Protein AF-A0A3M1ZJI3-F1 (afdb_monomer_lite)

Structure (mmCIF, N/CA/C/O backbone):
data_AF-A0A3M1ZJI3-F1
#
_entry.id   AF-A0A3M1ZJI3-F1
#
loop_
_atom_site.group_PDB
_atom_site.id
_atom_site.type_symbol
_atom_site.label_atom_id
_atom_site.label_alt_id
_atom_site.label_comp_id
_atom_site.label_asym_id
_atom_site.label_entity_id
_atom_site.label_seq_id
_atom_site.pdbx_PDB_ins_code
_atom_site.Cartn_x
_atom_site.Cartn_y
_atom_site.Cartn_z
_atom_site.occupancy
_atom_site.B_iso_or_equiv
_atom_site.auth_seq_id
_atom_site.auth_comp_id
_atom_site.auth_asym_id
_atom_site.auth_atom_id
_atom_site.pdbx_PDB_model_num
ATOM 1 N N . TYR A 1 1 ? 10.872 -11.759 -7.236 1.00 90.00 1 TYR A N 1
ATOM 2 C CA . TYR A 1 1 ? 9.653 -10.984 -6.968 1.00 90.00 1 TYR A CA 1
ATOM 3 C C . TYR A 1 1 ? 9.228 -11.343 -5.563 1.00 90.00 1 TYR A C 1
ATOM 5 O O . TYR A 1 1 ? 9.046 -12.518 -5.287 1.00 90.00 1 TYR A O 1
ATOM 13 N N . THR A 1 2 ? 9.240 -10.385 -4.641 1.00 95.25 2 THR A N 1
ATOM 14 C CA . THR A 1 2 ? 8.966 -10.633 -3.219 1.00 95.25 2 THR A CA 1
ATOM 15 C C . THR A 1 2 ? 8.096 -9.520 -2.660 1.00 95.25 2 THR A C 1
ATOM 17 O O . THR A 1 2 ? 8.115 -8.396 -3.170 1.00 95.25 2 THR A O 1
ATOM 20 N N . ILE A 1 3 ? 7.362 -9.840 -1.598 1.00 97.31 3 ILE A N 1
ATOM 21 C CA 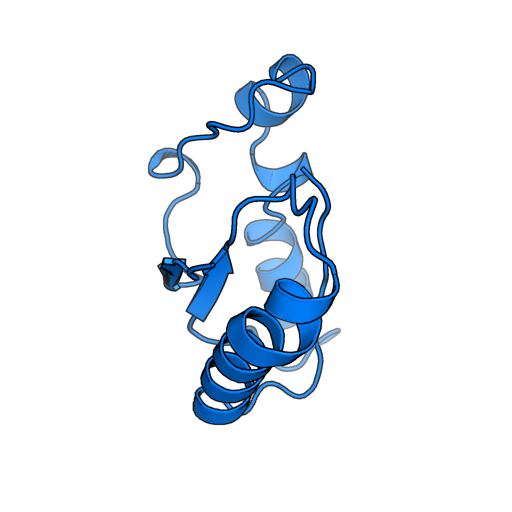. ILE A 1 3 ? 6.634 -8.869 -0.786 1.00 97.31 3 ILE A CA 1
ATOM 22 C C . ILE A 1 3 ? 7.302 -8.733 0.583 1.00 97.31 3 ILE A C 1
ATOM 24 O O . ILE A 1 3 ? 7.956 -9.653 1.075 1.00 97.31 3 ILE A O 1
ATOM 28 N N . ARG A 1 4 ? 7.131 -7.566 1.191 1.00 96.12 4 ARG A N 1
ATOM 29 C CA . ARG A 1 4 ? 7.426 -7.264 2.589 1.00 96.12 4 ARG A CA 1
ATOM 30 C C . ARG A 1 4 ? 6.120 -6.873 3.259 1.00 96.12 4 ARG A C 1
ATOM 32 O O . ARG A 1 4 ? 5.279 -6.227 2.641 1.00 96.12 4 ARG A O 1
ATOM 39 N N . THR A 1 5 ? 5.979 -7.234 4.521 1.00 97.12 5 THR A N 1
ATOM 40 C CA . THR A 1 5 ? 4.798 -6.911 5.318 1.00 97.12 5 THR A CA 1
ATOM 41 C C . THR A 1 5 ? 5.206 -6.228 6.605 1.00 97.12 5 THR A C 1
ATOM 43 O O . THR A 1 5 ? 6.211 -6.613 7.204 1.00 97.12 5 THR A O 1
ATOM 46 N N . TYR A 1 6 ? 4.422 -5.253 7.046 1.00 97.00 6 TYR A N 1
ATOM 47 C CA . TYR A 1 6 ? 4.596 -4.617 8.349 1.00 97.00 6 TYR A CA 1
ATOM 48 C C . TYR A 1 6 ? 3.234 -4.284 8.977 1.00 97.00 6 TYR A C 1
ATOM 50 O O . TYR A 1 6 ? 2.260 -4.129 8.239 1.00 97.00 6 TYR A O 1
ATOM 58 N N . PRO A 1 7 ? 3.132 -4.205 10.316 1.00 97.12 7 PRO A N 1
ATOM 59 C CA . PRO A 1 7 ? 1.877 -3.872 10.985 1.00 97.12 7 PRO A CA 1
ATOM 60 C C . PRO A 1 7 ? 1.333 -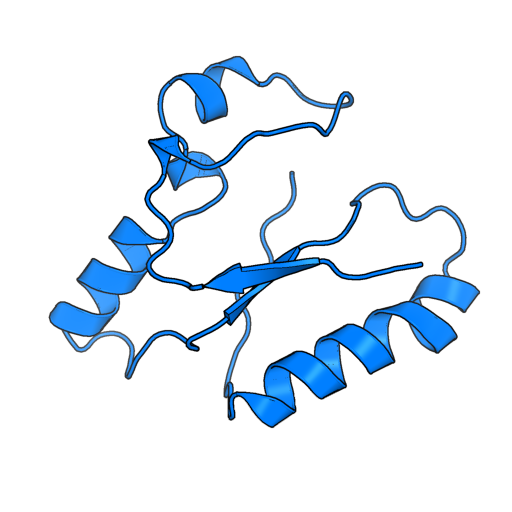2.497 10.572 1.00 97.12 7 PRO A C 1
ATOM 62 O O . PRO A 1 7 ? 2.099 -1.537 10.481 1.00 97.12 7 PRO A O 1
ATOM 65 N N . SER A 1 8 ? 0.018 -2.362 10.397 1.00 95.94 8 SER A N 1
ATOM 66 C CA . SER A 1 8 ? -0.634 -1.082 10.056 1.00 95.94 8 SER A CA 1
ATOM 67 C C . SER A 1 8 ? -0.593 -0.034 11.176 1.00 95.94 8 SER A C 1
ATOM 69 O O . SER A 1 8 ? -0.900 1.131 10.939 1.00 95.94 8 SER A O 1
ATOM 71 N N . ASN A 1 9 ? -0.158 -0.421 12.379 1.00 94.88 9 ASN A N 1
ATOM 72 C CA . ASN A 1 9 ? 0.132 0.474 13.500 1.00 94.88 9 ASN A CA 1
ATOM 73 C C . ASN A 1 9 ? 1.632 0.794 13.660 1.00 94.88 9 ASN A C 1
ATOM 75 O O . ASN A 1 9 ? 2.037 1.294 14.709 1.00 94.88 9 ASN A O 1
ATOM 79 N N . THR A 1 10 ? 2.464 0.478 12.660 1.00 95.62 10 THR A N 1
ATOM 80 C CA . THR A 1 10 ? 3.887 0.847 12.682 1.00 95.62 10 THR A CA 1
ATOM 81 C C . THR A 1 10 ? 4.011 2.376 12.728 1.00 95.62 10 THR A C 1
ATOM 83 O O . THR A 1 10 ? 3.440 3.034 11.856 1.00 95.62 10 THR A O 1
ATOM 86 N N . PRO A 1 11 ? 4.743 2.952 13.703 1.00 94.44 11 PRO A N 1
ATOM 87 C CA . PRO A 1 11 ? 4.984 4.393 13.756 1.00 94.44 11 PRO A CA 1
ATOM 88 C C . PRO A 1 11 ? 5.659 4.889 12.474 1.00 94.44 11 PRO A C 1
ATOM 90 O O . PRO A 1 11 ? 6.563 4.227 11.958 1.00 94.44 11 PRO A O 1
ATOM 93 N N . LEU A 1 12 ? 5.237 6.045 11.955 1.00 93.75 12 LEU A N 1
ATOM 94 C CA . LEU A 1 12 ? 5.732 6.568 10.675 1.00 93.75 12 LEU A CA 1
ATOM 95 C C . LEU A 1 12 ? 7.240 6.848 10.717 1.00 93.75 12 LEU A C 1
ATOM 97 O O . LEU A 1 12 ? 7.939 6.605 9.739 1.00 93.75 12 LEU A O 1
ATOM 101 N N . GLU A 1 13 ? 7.757 7.270 11.868 1.00 93.31 13 GLU A N 1
ATOM 102 C CA . GLU A 1 13 ? 9.181 7.498 12.120 1.00 93.31 13 GLU A CA 1
ATOM 103 C C . GLU A 1 13 ? 10.036 6.219 12.087 1.00 93.31 13 GLU A C 1
ATOM 105 O O . GLU A 1 13 ? 11.261 6.297 11.998 1.00 93.31 13 GLU A O 1
ATOM 110 N N . ALA A 1 14 ? 9.412 5.039 12.155 1.00 94.25 14 ALA A N 1
ATOM 111 C CA . ALA A 1 14 ? 10.090 3.752 12.019 1.00 94.25 14 ALA A CA 1
ATOM 112 C C . ALA A 1 14 ? 10.170 3.274 10.557 1.00 94.25 14 ALA A C 1
ATOM 114 O O . ALA A 1 14 ? 10.754 2.221 10.285 1.00 94.25 14 ALA A O 1
ATOM 115 N N . LEU A 1 15 ? 9.578 4.017 9.615 1.00 93.75 15 LEU A N 1
ATOM 116 C CA . LEU A 1 15 ? 9.597 3.698 8.192 1.00 93.75 15 LEU A CA 1
ATOM 117 C C . LEU A 1 15 ? 10.791 4.361 7.499 1.00 93.75 15 LEU A C 1
ATOM 119 O O . LEU A 1 15 ? 11.178 5.485 7.801 1.00 93.75 15 LEU A O 1
ATOM 123 N N . ALA A 1 16 ? 11.358 3.653 6.524 1.00 92.44 16 ALA A N 1
ATOM 124 C CA . ALA A 1 16 ? 12.406 4.168 5.653 1.00 92.44 16 ALA A CA 1
ATOM 125 C C . ALA A 1 16 ? 12.007 3.980 4.185 1.00 92.44 16 ALA A C 1
ATOM 127 O O . ALA A 1 16 ? 11.455 2.942 3.805 1.00 92.44 16 ALA A O 1
ATOM 128 N N . PHE A 1 17 ? 12.335 4.968 3.353 1.00 92.75 17 PHE A N 1
ATOM 129 C CA . PHE A 1 17 ? 11.976 5.013 1.937 1.00 92.75 17 PHE A CA 1
ATOM 130 C C . PHE A 1 17 ? 13.223 4.824 1.075 1.00 92.75 17 PHE A C 1
ATOM 132 O O . PHE A 1 17 ? 14.206 5.543 1.219 1.00 92.75 17 PHE A O 1
ATOM 139 N N . ALA A 1 18 ? 13.203 3.820 0.197 1.00 88.75 18 ALA A N 1
ATOM 140 C CA . ALA A 1 18 ? 14.402 3.354 -0.509 1.00 88.75 18 ALA A CA 1
ATOM 141 C C . ALA A 1 18 ? 14.291 3.393 -2.044 1.00 88.75 18 ALA A C 1
ATOM 143 O O . ALA A 1 18 ? 15.203 2.933 -2.732 1.00 88.75 18 ALA A O 1
ATOM 144 N N . HIS A 1 19 ? 13.178 3.872 -2.608 1.00 86.31 19 HIS A N 1
ATOM 145 C CA . HIS A 1 19 ? 12.989 3.835 -4.057 1.00 86.31 19 HIS A CA 1
ATOM 146 C C . HIS A 1 19 ? 13.690 5.010 -4.750 1.00 86.31 19 HIS A C 1
ATOM 148 O O . HIS A 1 19 ? 13.162 6.103 -4.833 1.00 86.31 19 HIS A O 1
ATOM 154 N N . GLY A 1 20 ? 14.869 4.767 -5.319 1.00 85.69 20 GLY A N 1
ATOM 155 C CA . GLY A 1 20 ? 15.724 5.837 -5.849 1.00 85.69 20 GLY A CA 1
ATOM 156 C C . GLY A 1 20 ? 15.299 6.510 -7.164 1.00 85.69 20 GLY A C 1
ATOM 157 O O . GLY A 1 20 ? 16.150 7.143 -7.780 1.00 85.69 20 GLY A O 1
ATOM 158 N N . HIS A 1 21 ? 14.059 6.350 -7.642 1.00 87.44 21 HIS A N 1
ATOM 159 C CA . HIS A 1 21 ? 13.617 6.902 -8.936 1.00 87.44 21 HIS A CA 1
ATOM 160 C C . HIS A 1 21 ? 12.609 8.062 -8.818 1.00 87.44 21 HIS A C 1
ATOM 162 O O . HIS A 1 21 ? 12.061 8.481 -9.839 1.00 87.44 21 HIS A O 1
ATOM 168 N N . TYR A 1 22 ? 12.402 8.615 -7.617 1.00 90.06 22 TYR A N 1
ATOM 169 C CA . TYR A 1 22 ? 11.614 9.833 -7.396 1.00 90.06 22 TYR A CA 1
ATOM 170 C C . TYR A 1 22 ? 12.259 10.745 -6.339 1.00 90.06 22 TYR A C 1
ATOM 172 O O . TYR A 1 22 ? 13.186 10.343 -5.634 1.00 90.06 22 TYR A O 1
ATOM 180 N N . ASP A 1 23 ? 11.787 11.992 -6.257 1.00 93.19 23 ASP A N 1
ATOM 181 C CA . ASP A 1 23 ? 12.234 12.955 -5.247 1.00 93.19 23 ASP A CA 1
ATOM 182 C C . ASP A 1 23 ? 11.611 12.645 -3.879 1.00 93.19 23 ASP A C 1
ATOM 184 O O . ASP A 1 23 ? 10.402 12.773 -3.680 1.00 93.19 23 ASP A O 1
ATOM 188 N N . HIS A 1 24 ? 12.458 12.275 -2.921 1.00 94.94 24 HIS A N 1
ATOM 189 C CA . HIS A 1 24 ? 12.045 11.936 -1.565 1.00 94.94 24 HIS A CA 1
ATOM 190 C C . HIS A 1 24 ? 11.697 13.151 -0.687 1.00 94.94 24 HIS A C 1
ATOM 192 O O . HIS A 1 24 ? 11.175 12.960 0.409 1.00 94.94 24 HIS A O 1
ATOM 198 N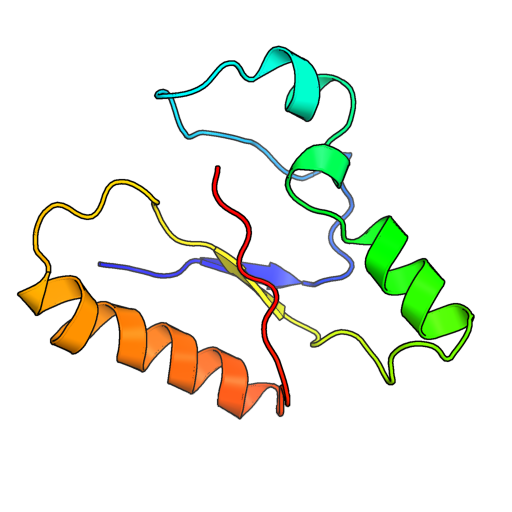 N . THR A 1 25 ? 11.926 14.389 -1.138 1.00 96.00 25 THR A N 1
ATOM 199 C CA . THR A 1 25 ? 11.743 15.600 -0.315 1.00 96.00 25 THR A CA 1
ATOM 200 C C . THR A 1 25 ? 10.371 15.648 0.366 1.00 96.00 25 THR A C 1
ATOM 202 O O . THR A 1 25 ? 10.280 15.973 1.547 1.00 96.00 25 THR A O 1
ATOM 205 N N . ALA A 1 26 ? 9.299 15.299 -0.353 1.00 95.31 26 ALA A N 1
ATOM 206 C CA . ALA A 1 26 ? 7.947 15.309 0.203 1.00 95.31 26 ALA A CA 1
ATOM 207 C C . ALA A 1 26 ? 7.727 14.193 1.238 1.00 95.31 26 ALA A C 1
ATOM 209 O O . ALA A 1 26 ? 7.190 14.462 2.309 1.00 95.31 26 ALA A O 1
ATOM 210 N N . VAL A 1 27 ? 8.166 12.961 0.950 1.00 95.62 27 VAL A N 1
ATOM 211 C CA . VAL A 1 27 ? 7.952 11.816 1.855 1.00 95.62 27 VAL A CA 1
ATOM 212 C C . VAL A 1 27 ? 8.818 11.897 3.114 1.00 95.62 27 VAL A C 1
ATOM 214 O O . VAL A 1 27 ? 8.433 11.402 4.168 1.00 95.62 27 VAL A O 1
ATOM 217 N N . GLU A 1 28 ? 9.982 12.540 3.021 1.00 94.94 28 GLU A N 1
ATOM 218 C CA . GLU A 1 28 ? 10.854 12.792 4.168 1.00 94.94 28 GLU A CA 1
ATOM 219 C C . GLU A 1 28 ? 10.298 13.891 5.084 1.00 94.94 28 GLU A C 1
ATOM 221 O O . GLU A 1 28 ? 10.551 13.866 6.287 1.00 94.94 28 GLU A O 1
ATOM 226 N N . GLN A 1 29 ? 9.532 14.842 4.537 1.00 95.75 29 GLN A N 1
ATOM 227 C CA . GLN A 1 29 ? 8.838 15.870 5.320 1.00 95.75 29 GLN A CA 1
ATOM 228 C C . GLN A 1 29 ? 7.548 15.342 5.952 1.00 95.75 29 GLN A C 1
ATOM 230 O O . GLN A 1 29 ? 7.277 15.632 7.116 1.00 95.75 29 GLN A O 1
ATOM 235 N N . ASP A 1 30 ? 6.763 14.579 5.193 1.00 96.06 30 ASP A N 1
ATOM 236 C CA . ASP A 1 30 ? 5.530 13.951 5.654 1.00 96.06 30 ASP A CA 1
ATOM 237 C C . ASP A 1 30 ? 5.381 12.549 5.041 1.00 96.06 30 ASP A C 1
A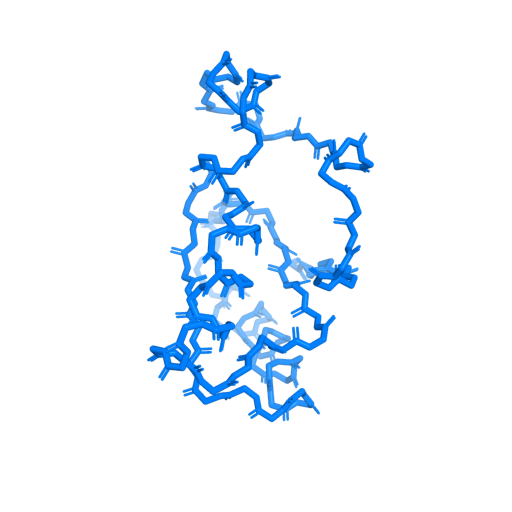TOM 239 O O . ASP A 1 30 ? 4.949 12.413 3.893 1.00 96.06 30 ASP A O 1
ATOM 243 N N . PRO A 1 31 ? 5.679 11.480 5.802 1.00 95.94 31 PRO A N 1
ATOM 244 C CA . PRO A 1 31 ? 5.487 10.103 5.357 1.00 95.94 31 PRO A CA 1
ATOM 245 C C . PRO A 1 31 ? 4.070 9.782 4.864 1.00 95.94 31 PRO A C 1
ATOM 247 O O . PRO A 1 31 ? 3.901 8.860 4.061 1.00 95.94 31 PRO A O 1
ATOM 250 N N . GLN A 1 32 ? 3.047 10.525 5.307 1.00 95.75 32 GLN A N 1
ATOM 251 C CA . GLN A 1 32 ? 1.654 10.259 4.946 1.00 95.75 32 GLN A CA 1
ATOM 252 C C . GLN A 1 32 ? 1.329 10.560 3.483 1.00 95.75 32 GLN A C 1
ATOM 254 O O . GLN A 1 32 ? 0.338 10.034 2.976 1.00 95.75 32 GLN A O 1
ATOM 259 N N . VAL A 1 33 ? 2.181 11.310 2.770 1.00 94.75 33 VAL A N 1
ATOM 260 C CA . VAL A 1 33 ? 2.026 11.524 1.319 1.00 94.75 33 VAL A CA 1
ATOM 261 C C . VAL A 1 33 ? 2.192 10.231 0.517 1.00 94.75 33 VAL A C 1
ATOM 263 O O . VAL A 1 33 ? 1.650 10.121 -0.580 1.00 94.75 33 VAL A O 1
ATOM 266 N N . LEU A 1 34 ? 2.924 9.251 1.062 1.00 94.62 34 LEU A N 1
ATOM 267 C CA . LEU A 1 34 ? 3.151 7.945 0.441 1.00 94.62 34 LEU A CA 1
ATOM 268 C C . LEU A 1 34 ? 2.505 6.800 1.228 1.00 94.62 34 LEU A C 1
ATOM 270 O O . LEU A 1 34 ? 2.024 5.829 0.649 1.00 94.62 34 LEU A O 1
ATOM 274 N N . VAL A 1 35 ? 2.504 6.883 2.556 1.00 95.25 35 VAL A N 1
ATOM 275 C CA . VAL A 1 35 ? 1.985 5.843 3.448 1.00 95.25 35 VAL A CA 1
ATOM 276 C C . VAL A 1 35 ? 0.912 6.476 4.340 1.00 95.25 35 VAL A C 1
ATOM 278 O O . VAL A 1 35 ? 1.199 6.829 5.485 1.00 95.25 35 VAL A O 1
ATOM 281 N N . PRO A 1 36 ? -0.329 6.648 3.836 1.00 95.50 36 PRO A N 1
ATOM 282 C CA . PRO A 1 36 ? -1.374 7.456 4.476 1.00 95.50 36 PRO A CA 1
ATOM 283 C C . PRO A 1 36 ? -2.050 6.736 5.659 1.00 95.50 36 PRO A C 1
ATOM 285 O O . PRO A 1 36 ? -3.271 6.742 5.788 1.00 95.50 36 PRO A O 1
ATOM 288 N N . LEU A 1 37 ? -1.278 6.067 6.522 1.00 95.69 37 LEU A N 1
ATOM 289 C CA . LEU A 1 37 ? -1.814 5.244 7.609 1.00 95.69 37 LEU A CA 1
ATOM 290 C C . LEU A 1 37 ? -2.610 6.054 8.630 1.00 95.69 37 LEU A C 1
ATOM 292 O O . LEU A 1 37 ? -3.681 5.601 9.021 1.00 95.69 37 LEU A O 1
ATOM 296 N N . GLY A 1 38 ? -2.138 7.242 9.021 1.00 95.25 38 GLY A N 1
ATOM 297 C CA . GLY A 1 38 ? -2.874 8.103 9.952 1.00 95.25 38 GLY A CA 1
ATOM 298 C C . GLY A 1 38 ? -4.196 8.577 9.350 1.00 95.25 38 GLY A C 1
ATOM 299 O O . GLY A 1 38 ? -5.244 8.394 9.957 1.00 95.25 38 GLY A O 1
ATOM 300 N N . HIS A 1 39 ? -4.182 9.052 8.102 1.00 96.00 39 HIS A N 1
ATOM 301 C CA . HIS A 1 39 ? -5.412 9.429 7.393 1.00 96.00 39 HIS A CA 1
ATOM 302 C C . HIS A 1 39 ? -6.419 8.280 7.277 1.00 96.00 39 HIS A C 1
ATOM 304 O O . HIS A 1 39 ? -7.612 8.477 7.489 1.00 96.00 39 HIS A O 1
ATOM 310 N N . LEU A 1 40 ? -5.959 7.065 6.972 1.00 96.56 40 LEU A N 1
ATOM 311 C CA . LEU A 1 40 ? -6.841 5.900 6.919 1.00 96.56 40 LEU A CA 1
ATOM 312 C C . LEU A 1 40 ? -7.398 5.553 8.310 1.00 96.56 40 LEU A C 1
ATOM 314 O O . LEU A 1 40 ? -8.572 5.203 8.424 1.00 96.56 40 LEU A O 1
ATOM 318 N N . GLN A 1 41 ? -6.588 5.655 9.368 1.00 95.69 41 GLN A N 1
ATOM 319 C CA . GLN A 1 41 ? -7.043 5.454 10.749 1.00 95.69 41 GLN A CA 1
ATOM 320 C C . GLN A 1 41 ? -8.110 6.485 11.143 1.00 95.69 41 GLN A C 1
ATOM 322 O O . GLN A 1 41 ? -9.112 6.107 11.749 1.00 95.69 41 GLN A O 1
ATOM 327 N N . ASP A 1 42 ? -7.949 7.747 10.739 1.00 97.06 42 ASP A N 1
ATOM 328 C CA . ASP A 1 42 ? -8.945 8.802 10.949 1.00 97.06 42 ASP A CA 1
ATOM 329 C C . ASP A 1 42 ? -10.255 8.495 10.207 1.00 97.06 42 ASP A C 1
ATOM 331 O O . ASP A 1 42 ? -11.333 8.614 10.788 1.00 97.06 42 ASP A O 1
ATOM 335 N N . MET A 1 43 ? -10.182 8.024 8.955 1.00 97.56 43 MET A N 1
ATOM 336 C CA . MET A 1 43 ? -11.363 7.593 8.193 1.00 97.56 43 MET A CA 1
ATOM 337 C C . MET A 1 43 ? -12.087 6.418 8.866 1.00 97.56 43 MET A C 1
ATOM 339 O O . MET A 1 43 ? -13.319 6.381 8.888 1.00 97.56 43 MET A O 1
ATOM 343 N N . ALA A 1 44 ? -11.344 5.463 9.436 1.00 97.19 44 ALA A N 1
ATOM 344 C CA . ALA A 1 44 ? -11.927 4.360 10.198 1.00 97.19 44 ALA A CA 1
ATOM 345 C C . ALA A 1 44 ? -12.590 4.860 11.492 1.00 97.19 44 ALA A C 1
ATOM 347 O O . ALA A 1 44 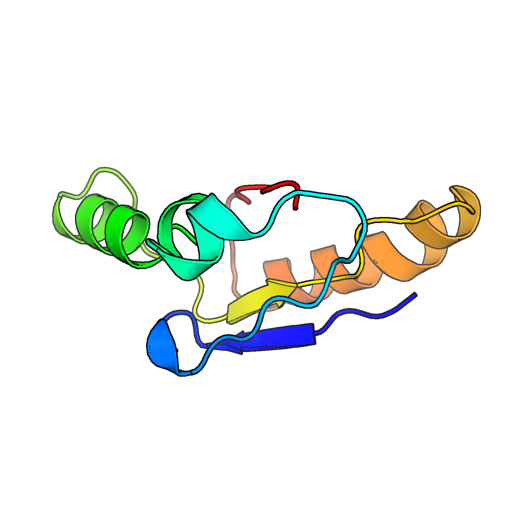? -13.712 4.471 11.807 1.00 97.19 44 ALA A O 1
ATOM 348 N N . ALA A 1 45 ? -11.942 5.781 12.212 1.00 97.56 45 ALA A N 1
ATOM 349 C CA . ALA A 1 45 ? -12.498 6.402 13.414 1.00 97.56 45 ALA A CA 1
ATOM 350 C C . ALA A 1 45 ? -13.759 7.237 13.121 1.00 97.56 45 ALA A C 1
ATOM 352 O O . ALA A 1 45 ? -14.680 7.274 13.938 1.00 97.56 45 ALA A O 1
ATOM 353 N N . ALA A 1 46 ? -13.823 7.871 11.948 1.00 98.31 46 ALA A N 1
ATOM 354 C CA . ALA A 1 46 ? -14.992 8.596 11.457 1.00 98.31 46 ALA A CA 1
ATOM 355 C C . ALA A 1 46 ? -16.114 7.675 10.933 1.00 98.31 46 ALA A C 1
ATOM 357 O O . ALA A 1 46 ? -17.227 8.144 10.693 1.00 98.31 46 ALA A O 1
ATOM 358 N N . GLY A 1 47 ? -15.850 6.373 10.770 1.00 97.94 47 GLY A N 1
ATOM 359 C CA . GLY A 1 47 ? -16.799 5.396 10.231 1.00 97.94 47 GLY A CA 1
ATOM 360 C C . GLY A 1 47 ? -16.985 5.465 8.711 1.00 97.94 47 GLY A C 1
ATOM 361 O O . GLY A 1 47 ? -17.959 4.920 8.193 1.00 97.94 47 GLY A O 1
ATOM 362 N N . GLU A 1 48 ? -16.079 6.130 7.989 1.00 97.94 48 GLU A N 1
ATOM 363 C CA . GLU A 1 48 ? -16.089 6.204 6.520 1.00 97.94 48 GLU A CA 1
ATOM 364 C C . GLU A 1 48 ? -15.626 4.888 5.881 1.00 97.94 48 GLU A C 1
ATOM 366 O O . GLU A 1 48 ? -16.124 4.481 4.830 1.00 97.94 48 GLU A O 1
ATOM 371 N N . ILE A 1 49 ? -14.694 4.202 6.544 1.00 97.12 49 ILE A N 1
ATOM 372 C CA . ILE A 1 49 ? -14.298 2.821 6.256 1.00 97.12 49 ILE A CA 1
ATOM 373 C C . ILE A 1 49 ? -14.493 1.971 7.513 1.00 97.12 49 ILE A C 1
ATOM 375 O O . ILE A 1 49 ? -14.520 2.498 8.621 1.00 97.12 49 ILE A O 1
ATOM 379 N N . GLY A 1 50 ? -14.638 0.653 7.348 1.00 96.44 50 GLY A N 1
ATOM 380 C CA . GLY A 1 50 ? -14.859 -0.252 8.481 1.00 96.44 50 GLY A CA 1
ATOM 381 C C . GLY A 1 50 ? -13.644 -0.341 9.405 1.00 96.44 50 GLY A C 1
ATOM 382 O O . GLY A 1 50 ? -13.721 0.002 10.578 1.00 96.44 50 GLY A O 1
ATOM 383 N N . GLU A 1 51 ? -12.518 -0.800 8.864 1.00 96.38 51 GLU A N 1
ATOM 384 C CA . GLU A 1 51 ? -11.249 -0.921 9.581 1.00 96.38 51 GLU A CA 1
ATOM 385 C C . GLU A 1 51 ? -10.081 -1.014 8.589 1.00 96.38 51 GLU A C 1
ATOM 387 O O . GLU A 1 51 ? -10.281 -1.241 7.391 1.00 96.38 51 GLU A O 1
ATOM 392 N N . LEU A 1 52 ? -8.855 -0.856 9.090 1.00 96.75 52 LEU A N 1
ATOM 393 C CA . LEU A 1 52 ? -7.648 -1.179 8.335 1.00 96.75 52 LEU A CA 1
ATOM 394 C C . LEU A 1 52 ? -7.285 -2.642 8.569 1.00 96.75 52 LEU A C 1
ATOM 396 O O . LEU A 1 52 ? -7.306 -3.116 9.704 1.00 96.75 52 LEU A O 1
ATOM 400 N N . ALA A 1 53 ? -6.838 -3.320 7.512 1.00 97.00 53 ALA A N 1
ATOM 401 C CA . ALA A 1 53 ? -6.170 -4.607 7.664 1.00 97.00 53 ALA A CA 1
ATOM 402 C C . ALA A 1 53 ? -4.968 -4.475 8.629 1.00 97.00 53 ALA A C 1
ATOM 404 O O . ALA A 1 53 ? -4.298 -3.433 8.646 1.00 97.00 53 ALA A O 1
ATOM 405 N N . PRO A 1 54 ? -4.656 -5.512 9.428 1.00 96.69 54 PRO A N 1
ATOM 406 C CA . PRO A 1 54 ? -3.550 -5.462 10.384 1.00 96.69 54 PRO A CA 1
ATOM 407 C C . PRO A 1 54 ? -2.182 -5.375 9.696 1.00 96.69 54 PRO A C 1
ATOM 409 O O . PRO A 1 54 ? -1.207 -4.975 10.334 1.00 96.69 54 PRO A O 1
ATOM 412 N N . THR A 1 55 ? -2.099 -5.717 8.407 1.00 97.31 55 THR A N 1
ATOM 413 C CA . THR A 1 55 ? -0.854 -5.759 7.643 1.00 97.31 55 THR A CA 1
ATOM 414 C C . THR A 1 55 ? -0.872 -4.791 6.465 1.00 97.31 55 THR A C 1
ATOM 416 O O . THR A 1 55 ? -1.795 -4.785 5.653 1.00 97.31 55 THR A O 1
ATOM 419 N N . VAL A 1 56 ? 0.216 -4.039 6.299 1.00 97.56 56 VAL A N 1
ATOM 420 C CA . VAL A 1 56 ? 0.536 -3.325 5.059 1.00 97.56 56 VAL A CA 1
ATOM 421 C C . VAL A 1 56 ? 1.458 -4.179 4.201 1.00 97.56 56 VAL A C 1
ATOM 423 O O . VAL A 1 56 ? 2.454 -4.718 4.689 1.00 97.56 56 VAL A O 1
ATOM 426 N N . ILE A 1 57 ? 1.152 -4.276 2.909 1.00 97.56 57 ILE A N 1
ATOM 427 C CA . ILE A 1 57 ? 1.942 -5.017 1.924 1.00 97.56 57 ILE A CA 1
ATOM 428 C C . ILE A 1 57 ? 2.775 -4.018 1.114 1.00 97.56 57 ILE A C 1
ATOM 430 O O . ILE A 1 57 ? 2.240 -3.104 0.497 1.00 97.56 57 ILE A O 1
ATOM 434 N N . SER A 1 58 ? 4.094 -4.206 1.090 1.00 95.94 58 SER A N 1
ATOM 435 C CA . SER A 1 58 ? 5.045 -3.413 0.307 1.00 95.94 58 SER A CA 1
ATOM 436 C C . SER A 1 58 ? 5.833 -4.314 -0.634 1.00 95.94 58 SER A C 1
ATOM 438 O O . SER A 1 58 ? 6.239 -5.419 -0.281 1.00 95.94 58 SER A O 1
ATOM 440 N N . PHE A 1 59 ? 6.107 -3.831 -1.835 1.00 95.12 59 PHE A N 1
ATOM 441 C CA . PHE A 1 59 ? 6.959 -4.497 -2.809 1.00 95.12 59 PHE A CA 1
ATOM 442 C C . PHE A 1 59 ? 7.695 -3.440 -3.631 1.00 95.12 59 PHE A C 1
ATOM 444 O O . PHE A 1 59 ? 7.421 -2.247 -3.540 1.00 95.12 59 PHE A O 1
ATOM 451 N N . MET A 1 60 ? 8.707 -3.865 -4.377 1.00 90.94 60 MET A N 1
ATOM 452 C CA . MET A 1 60 ? 9.503 -2.962 -5.206 1.00 90.94 60 MET A CA 1
ATOM 453 C C . MET A 1 60 ? 8.680 -2.519 -6.435 1.00 90.94 60 MET A C 1
ATOM 455 O O . MET A 1 60 ? 7.989 -3.342 -7.021 1.00 90.94 60 MET A O 1
ATOM 459 N N . GLY A 1 61 ? 8.696 -1.236 -6.808 1.00 87.25 61 GLY A N 1
ATOM 460 C CA . GLY A 1 61 ? 7.835 -0.717 -7.889 1.00 87.25 61 GLY A CA 1
ATOM 461 C C . GLY A 1 61 ? 8.355 -0.975 -9.310 1.00 87.25 61 GLY A C 1
ATOM 462 O O . GLY A 1 61 ? 7.578 -1.160 -10.243 1.00 87.25 61 GLY A O 1
ATOM 463 N N . TYR A 1 62 ? 9.675 -1.044 -9.485 1.00 89.44 62 TYR A N 1
ATOM 464 C CA . TYR A 1 62 ? 10.333 -1.264 -10.775 1.00 89.44 62 TYR A CA 1
ATOM 465 C C . TYR A 1 62 ? 10.270 -2.738 -11.226 1.00 89.44 62 TYR A C 1
ATOM 467 O O . TYR A 1 62 ? 11.207 -3.505 -11.030 1.00 89.44 62 TYR A O 1
ATOM 475 N N . GLN A 1 63 ? 9.160 -3.154 -11.836 1.00 92.19 63 GLN A N 1
ATOM 476 C CA . GLN A 1 63 ? 8.917 -4.547 -12.239 1.00 92.19 63 GLN A CA 1
ATOM 477 C C . GLN A 1 63 ? 9.011 -4.738 -13.770 1.00 92.19 63 GLN A C 1
ATOM 479 O O . GLN A 1 63 ? 7.999 -4.618 -14.458 1.00 92.19 63 GLN A O 1
ATOM 484 N N . PRO A 1 64 ? 10.201 -5.024 -14.340 1.00 93.62 64 PRO A N 1
ATOM 485 C CA . PRO A 1 64 ? 10.386 -5.093 -15.794 1.00 93.62 64 PRO A CA 1
ATOM 486 C C . PRO A 1 64 ? 9.851 -6.377 -16.451 1.00 93.62 64 PRO A C 1
ATOM 488 O O . PRO A 1 64 ? 9.692 -6.403 -17.669 1.00 93.62 64 PRO A O 1
ATOM 491 N N . ASP A 1 65 ? 9.592 -7.445 -15.688 1.00 97.25 65 ASP A N 1
ATOM 492 C CA . ASP A 1 65 ? 9.091 -8.721 -16.217 1.00 97.25 65 ASP A CA 1
ATOM 493 C C . ASP A 1 65 ? 7.632 -8.932 -15.803 1.00 97.25 65 ASP A C 1
ATOM 495 O O . ASP A 1 65 ? 7.328 -9.370 -14.691 1.00 97.25 65 ASP A O 1
ATOM 499 N N . LEU A 1 66 ? 6.724 -8.615 -16.728 1.00 96.19 66 LEU A N 1
ATOM 500 C CA . LEU A 1 66 ? 5.281 -8.739 -16.529 1.00 96.19 66 LEU A CA 1
ATOM 501 C C . LEU A 1 66 ? 4.853 -10.178 -16.214 1.00 96.19 66 LEU A C 1
ATOM 503 O O . LEU A 1 66 ? 3.949 -10.373 -15.405 1.00 96.19 66 LEU A O 1
ATOM 507 N N . THR A 1 67 ? 5.503 -11.178 -16.814 1.00 98.00 67 THR A N 1
ATOM 508 C CA . THR A 1 67 ? 5.164 -12.592 -16.591 1.00 98.00 67 THR A CA 1
ATOM 509 C C . THR A 1 67 ? 5.368 -12.939 -15.126 1.00 98.00 67 THR A C 1
ATOM 511 O O . THR A 1 67 ? 4.482 -13.479 -14.476 1.00 98.00 67 THR A O 1
ATOM 514 N N . ARG A 1 68 ? 6.497 -12.514 -14.553 1.00 97.94 68 ARG A N 1
ATOM 515 C CA . ARG A 1 68 ? 6.795 -12.738 -13.134 1.00 97.94 68 ARG A CA 1
ATOM 516 C C . ARG A 1 68 ? 5.912 -11.912 -12.201 1.00 97.94 68 ARG A C 1
ATOM 518 O O . ARG A 1 68 ? 5.615 -12.359 -11.095 1.00 97.94 68 ARG A O 1
ATOM 525 N N . VAL A 1 69 ? 5.446 -10.733 -12.622 1.00 97.56 69 VAL A N 1
ATOM 526 C CA . VAL A 1 69 ? 4.422 -9.995 -11.859 1.00 97.56 69 VAL A CA 1
ATOM 527 C C . VAL A 1 69 ? 3.141 -10.819 -11.749 1.00 97.56 69 VAL A C 1
ATOM 529 O O . VAL A 1 69 ? 2.612 -10.970 -10.648 1.00 97.56 69 VAL A O 1
ATOM 532 N N . VAL A 1 70 ? 2.660 -11.357 -12.871 1.00 98.00 70 VAL A N 1
ATOM 533 C CA . VAL A 1 70 ? 1.403 -12.114 -12.935 1.00 98.00 70 VAL A CA 1
ATOM 534 C C . VAL A 1 70 ? 1.519 -13.465 -12.232 1.00 98.00 70 VAL A C 1
ATOM 536 O O . VAL A 1 70 ? 0.647 -13.799 -11.433 1.00 98.00 70 VAL A O 1
ATOM 539 N N . ASP A 1 71 ? 2.601 -14.201 -12.475 1.00 98.25 71 ASP A N 1
ATOM 540 C CA . ASP A 1 71 ? 2.736 -15.591 -12.034 1.00 98.25 71 ASP A CA 1
ATOM 541 C C . ASP A 1 71 ? 3.351 -15.732 -10.631 1.00 98.25 71 ASP A C 1
ATOM 543 O O . ASP A 1 71 ? 3.085 -16.719 -9.947 1.00 98.25 71 ASP A O 1
ATOM 547 N N . GLU A 1 72 ? 4.159 -14.764 -10.171 1.00 97.81 72 GLU A N 1
ATOM 548 C CA . GLU A 1 72 ? 4.828 -14.820 -8.857 1.00 97.81 72 GLU A CA 1
ATOM 549 C C . GLU A 1 72 ? 4.307 -13.754 -7.882 1.00 97.81 72 GLU A C 1
ATOM 551 O O . GLU A 1 72 ? 3.925 -14.075 -6.758 1.00 97.81 72 GLU A O 1
ATOM 556 N N . LEU A 1 73 ? 4.303 -12.471 -8.269 1.00 97.94 73 LEU A N 1
ATOM 557 C CA . LEU A 1 73 ? 4.062 -11.372 -7.322 1.00 97.94 73 LEU A CA 1
ATOM 558 C C . LEU A 1 73 ? 2.590 -11.225 -6.924 1.00 97.94 73 LEU A C 1
ATOM 560 O O . LEU A 1 73 ? 2.284 -11.117 -5.736 1.00 97.94 73 LEU A O 1
ATOM 564 N N . ILE A 1 74 ? 1.685 -11.199 -7.904 1.00 97.12 74 ILE A N 1
ATOM 565 C CA . ILE A 1 74 ? 0.247 -11.029 -7.664 1.00 97.12 74 ILE A CA 1
ATOM 566 C C . ILE A 1 74 ? -0.305 -12.138 -6.753 1.00 97.12 74 ILE A C 1
ATOM 568 O O . ILE A 1 74 ? -0.997 -11.790 -5.794 1.00 97.12 74 ILE A O 1
ATOM 572 N N . PRO A 1 75 ? 0.016 -13.434 -6.953 1.00 98.31 75 PRO A N 1
ATOM 573 C CA . PRO A 1 75 ? -0.413 -14.492 -6.042 1.00 98.31 75 PRO A CA 1
ATOM 574 C C . PRO A 1 75 ? -0.004 -14.248 -4.586 1.00 98.31 75 PRO A C 1
ATOM 576 O O . PRO A 1 75 ? -0.845 -14.392 -3.702 1.00 98.31 75 PRO A O 1
ATOM 579 N N . LEU A 1 76 ? 1.231 -13.791 -4.336 1.00 98.19 76 LEU A N 1
ATOM 580 C CA . LEU A 1 76 ? 1.709 -13.469 -2.984 1.00 98.19 76 LEU A CA 1
ATOM 581 C C . LEU A 1 76 ? 0.921 -12.312 -2.350 1.00 98.19 76 LEU A C 1
ATOM 583 O O . LEU A 1 76 ? 0.557 -12.381 -1.177 1.00 98.19 76 LEU A O 1
ATOM 587 N N . ILE A 1 77 ? 0.638 -11.252 -3.118 1.00 97.75 77 ILE A N 1
ATOM 588 C CA . ILE A 1 77 ? -0.156 -10.104 -2.646 1.00 97.75 77 ILE A CA 1
ATOM 589 C C . ILE A 1 77 ? -1.588 -10.545 -2.321 1.00 97.75 77 ILE A C 1
ATOM 591 O O . ILE A 1 77 ? -2.118 -10.200 -1.265 1.00 97.75 77 ILE A O 1
ATOM 595 N N . VAL A 1 78 ? -2.212 -11.319 -3.213 1.00 97.25 78 VAL A N 1
ATOM 596 C CA . VAL A 1 78 ? -3.591 -11.800 -3.048 1.00 97.25 78 VAL A CA 1
ATOM 597 C C . VAL A 1 78 ? -3.705 -12.742 -1.854 1.00 97.25 78 VAL A C 1
ATOM 599 O O . VAL A 1 78 ? -4.668 -12.640 -1.097 1.00 97.25 78 VAL A O 1
ATOM 602 N N . GLU A 1 79 ? -2.742 -13.643 -1.661 1.00 97.69 79 GLU A N 1
ATOM 603 C CA . GLU A 1 79 ? -2.706 -14.534 -0.502 1.00 97.69 79 GLU A CA 1
ATOM 604 C C . GLU A 1 79 ? -2.613 -13.740 0.807 1.00 97.69 79 GLU A C 1
ATOM 606 O O . GLU A 1 79 ? -3.417 -13.964 1.713 1.00 97.69 79 GLU A O 1
ATOM 611 N N . ALA A 1 80 ? -1.702 -12.763 0.882 1.00 97.75 80 ALA A N 1
ATOM 612 C CA . ALA A 1 80 ? -1.549 -11.909 2.057 1.00 97.75 80 ALA A CA 1
ATOM 613 C C . ALA A 1 80 ? -2.816 -11.085 2.349 1.00 97.75 80 ALA A C 1
ATOM 615 O O . ALA A 1 80 ? -3.288 -11.068 3.483 1.00 97.75 80 ALA A O 1
ATOM 616 N N . ALA A 1 81 ? -3.421 -10.468 1.330 1.00 97.50 81 ALA A N 1
ATOM 617 C CA . ALA A 1 81 ? -4.649 -9.689 1.494 1.00 97.50 81 ALA A CA 1
ATOM 618 C C . ALA A 1 81 ? -5.842 -10.557 1.934 1.00 97.50 81 ALA A C 1
ATOM 620 O O . ALA A 1 81 ? -6.621 -10.159 2.800 1.00 97.50 81 ALA A O 1
ATOM 621 N N . ARG A 1 82 ? -5.978 -11.767 1.372 1.00 97.12 82 ARG A N 1
ATOM 622 C CA . ARG A 1 82 ? -7.041 -12.713 1.752 1.00 97.12 82 ARG A CA 1
ATOM 623 C C . ARG A 1 82 ? -6.871 -13.242 3.166 1.00 97.12 82 ARG A C 1
ATOM 625 O O . ARG A 1 82 ? -7.871 -13.416 3.855 1.00 97.12 82 ARG A O 1
ATOM 632 N N . LYS A 1 83 ? -5.632 -13.498 3.593 1.00 97.62 83 LYS A N 1
ATOM 633 C CA . LYS A 1 83 ? -5.324 -13.932 4.961 1.00 97.62 83 LYS A CA 1
ATOM 634 C C . LYS A 1 83 ? -5.827 -12.926 5.999 1.00 97.62 83 LYS A C 1
ATOM 636 O O . LYS A 1 83 ? -6.329 -13.342 7.038 1.00 97.62 83 LYS A O 1
ATOM 641 N N . ASP A 1 84 ? -5.744 -11.640 5.678 1.00 97.38 84 ASP A N 1
ATOM 642 C CA . ASP A 1 84 ? -6.203 -10.545 6.535 1.00 97.38 84 ASP A CA 1
ATOM 643 C C . ASP A 1 84 ? -7.696 -10.217 6.361 1.00 97.38 84 ASP A C 1
ATOM 645 O O . ASP A 1 84 ? -8.212 -9.327 7.031 1.00 97.38 84 ASP A O 1
ATOM 649 N N . GLY A 1 85 ? -8.408 -10.915 5.469 1.00 97.06 85 GLY A N 1
ATOM 650 C CA . GLY A 1 85 ? -9.825 -10.659 5.201 1.00 97.06 85 GLY A CA 1
ATOM 651 C C . GLY A 1 85 ? -10.095 -9.305 4.535 1.00 97.06 85 GLY A C 1
ATOM 652 O O . GLY A 1 85 ? -11.200 -8.780 4.647 1.00 97.06 85 GLY A O 1
ATOM 653 N N . ALA A 1 86 ? -9.107 -8.723 3.846 1.00 96.81 86 ALA A N 1
ATOM 654 C CA . ALA A 1 86 ? -9.250 -7.408 3.231 1.00 96.81 86 ALA A CA 1
ATOM 655 C C . ALA A 1 86 ? -10.287 -7.417 2.090 1.00 96.81 86 ALA A C 1
ATOM 657 O O . ALA A 1 86 ? -10.211 -8.224 1.161 1.00 96.81 86 ALA A O 1
ATOM 658 N N . HIS A 1 87 ? -11.235 -6.475 2.131 1.00 95.94 87 HIS A N 1
ATOM 659 C CA . HIS A 1 87 ? -12.273 -6.310 1.101 1.00 95.94 87 HIS A CA 1
ATOM 660 C C . HIS A 1 87 ? -11.841 -5.420 -0.073 1.00 95.94 87 HIS A C 1
ATOM 662 O O . HIS A 1 87 ? -12.406 -5.507 -1.162 1.00 95.94 87 HIS A O 1
ATOM 668 N N . ALA A 1 88 ? -10.860 -4.547 0.150 1.00 94.94 88 ALA A N 1
ATOM 669 C CA . ALA A 1 88 ? -10.351 -3.597 -0.828 1.00 94.94 88 ALA A CA 1
ATOM 670 C C . ALA A 1 88 ? -8.862 -3.330 -0.578 1.0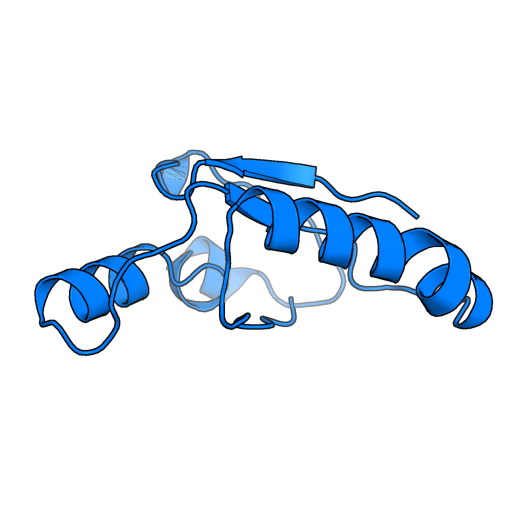0 94.94 88 ALA A C 1
ATOM 672 O O . ALA A 1 88 ? -8.344 -3.613 0.502 1.00 94.94 88 ALA A O 1
ATOM 673 N N . ALA A 1 89 ? -8.186 -2.768 -1.579 1.00 95.25 89 ALA A N 1
ATOM 674 C CA . ALA A 1 89 ? -6.793 -2.351 -1.486 1.00 95.25 89 ALA A CA 1
ATOM 675 C C . ALA A 1 89 ? -6.635 -0.922 -2.015 1.00 95.25 89 ALA A C 1
ATOM 677 O O . ALA A 1 89 ? -7.171 -0.586 -3.071 1.00 95.25 89 ALA A O 1
ATOM 678 N N . LEU A 1 90 ? -5.858 -0.109 -1.299 1.00 95.62 90 LEU A N 1
ATOM 679 C CA . LEU A 1 90 ? -5.352 1.167 -1.789 1.00 95.62 90 LEU A CA 1
ATOM 680 C C . LEU A 1 90 ? -3.950 0.933 -2.355 1.00 95.62 90 LEU A C 1
ATOM 682 O O . LEU A 1 90 ? -3.022 0.616 -1.612 1.00 95.62 90 LEU A O 1
ATOM 686 N N . LEU A 1 91 ? -3.800 1.059 -3.671 1.00 94.62 91 LEU A N 1
ATOM 687 C CA . LEU A 1 91 ? -2.498 0.965 -4.327 1.00 94.62 91 LEU A CA 1
ATOM 688 C C . LEU A 1 91 ? -1.868 2.354 -4.377 1.00 94.62 91 LEU A C 1
ATOM 690 O O . LEU A 1 91 ? -2.421 3.253 -5.009 1.00 94.62 91 LEU A O 1
ATOM 694 N N . VAL A 1 92 ? -0.712 2.507 -3.733 1.00 93.31 92 VAL A N 1
ATOM 695 C CA . VAL A 1 92 ? 0.031 3.769 -3.718 1.00 93.31 92 VAL A CA 1
ATOM 696 C C . VAL A 1 92 ? 1.342 3.598 -4.490 1.00 93.31 92 VAL A C 1
ATOM 698 O O . VAL A 1 92 ? 2.160 2.759 -4.104 1.00 93.31 92 VAL A O 1
ATOM 701 N N . PRO A 1 93 ? 1.545 4.333 -5.597 1.00 89.31 93 PRO A N 1
ATOM 702 C CA . PRO A 1 93 ? 2.824 4.349 -6.293 1.00 89.31 93 PRO A CA 1
ATOM 703 C C . PRO A 1 93 ? 3.854 5.162 -5.497 1.00 89.31 93 PRO A C 1
ATOM 705 O O . PRO A 1 93 ? 3.527 6.226 -4.976 1.00 89.31 93 PRO A O 1
ATOM 708 N N . ALA A 1 94 ? 5.082 4.646 -5.434 1.00 83.69 94 ALA A N 1
ATOM 709 C CA . ALA A 1 94 ? 6.263 5.356 -4.946 1.00 83.69 94 ALA A CA 1
ATOM 710 C C . ALA A 1 94 ? 7.093 5.837 -6.131 1.00 83.69 94 ALA A C 1
ATOM 712 O O . ALA A 1 94 ? 7.184 5.066 -7.115 1.00 83.69 94 ALA A O 1
#

Sequence (94 aa):
YTIRTYPSNTPLEALAFAHGHYDHTAVEQDPQVLVPLGHLQDMAAAGEIGELAPTVISFMGYQPDLTRVVDELIPLIVEAARKDGAHAALLVPA

pLDDT: mean 95.24, std 3.05, range [83.69, 98.31]

Radius of gyration: 14.2 Å; chains: 1; bounding box: 32×32×30 Å

Foldseek 3Di:
DDKDKDFLPPDLVVDDDDQPPDDCPVCVVPVCVQNVSVVVVVCCVVVVDVDDQRMDIDDHPPDPDVVCCVPPVVVVVVVVCVVSVHPDDDDGDD

Secondary structure (DSSP, 8-state):
--EEEEETT--GGG-----TTS-THHHHH-GGGT--HHHHHHHHHTTSSS---SEEEEE-S----HHHIIIIIHHHHHHHHHHTT-S-------